Protein AF-A0AAU4AVX3-F1 (afdb_monomer)

Radius of gyration: 19.89 Å; Cα contacts (8 Å, |Δi|>4): 215; chains: 1; bounding box: 43×25×56 Å

Secondary structure (DSSP, 8-state):
-EEEEEETTS-EEEEE--TT-S----EEEE-GGGHHHHHHT--EEEEE--EEEEEE-TT--EEEEEET-EEEEE-TT-SSSGGGS-EEEE---SS-B-----HHHHHHHHHHHHHHHHHIIIIIHHHHHHHHHHHHHHH--

Solvent-accessible surface area (backbone atoms only — not comparable to full-atom values): 8028 Å² total; per-residue (Å²): 101,68,34,46,39,31,25,66,81,75,48,74,48,75,47,83,41,62,93,66,36,78,67,77,81,52,43,70,68,40,48,69,89,46,46,66,57,58,47,47,68,42,58,39,35,35,82,42,87,37,47,76,42,71,31,29,39,91,86,68,52,76,46,78,42,58,50,63,21,34,34,42,34,29,20,72,51,42,89,61,67,75,42,44,43,61,42,74,52,66,50,81,78,86,72,58,44,76,72,91,66,48,76,67,51,47,50,52,50,54,51,44,53,50,54,47,51,48,41,47,63,71,50,49,45,55,51,48,52,54,46,36,55,55,49,58,64,60,74,80,108

Mean predicted aligned error: 4.8 Å

Sequence (141 aa):
MNWTIATTAGREVTGHLPAWADSDPTATNVPLDQLPVALADISHRSYFDGQLVRVHNAASSATDERLLWGVLVCAPYAEDPHPRVPVVNVAIVDDYWITHLDPDGLTKLAAKLRAQADRLDQEIRPQLVAARENWAAHQNA

Structure (mmCIF, N/CA/C/O backbone):
data_AF-A0AAU4AVX3-F1
#
_entry.id   AF-A0AAU4AVX3-F1
#
loop_
_atom_site.group_PDB
_atom_site.id
_atom_site.type_symbol
_atom_site.label_atom_id
_atom_site.label_alt_id
_atom_site.label_comp_id
_atom_site.label_asym_id
_atom_site.label_entity_id
_atom_site.label_seq_id
_atom_site.pdbx_PDB_ins_code
_atom_site.Cartn_x
_atom_site.Cartn_y
_atom_site.Cartn_z
_atom_site.occupancy
_atom_site.B_iso_or_equiv
_atom_site.auth_seq_id
_atom_site.auth_comp_id
_atom_site.auth_asym_id
_atom_site.auth_atom_id
_atom_site.pdbx_PDB_model_num
ATOM 1 N N . MET A 1 1 ? 3.256 0.948 18.832 1.00 89.06 1 MET A N 1
ATOM 2 C CA . MET A 1 1 ? 2.445 2.170 19.027 1.00 89.06 1 MET A CA 1
ATOM 3 C C . MET A 1 1 ? 1.011 1.776 18.760 1.00 89.06 1 MET A C 1
ATOM 5 O O . MET A 1 1 ? 0.818 0.824 18.018 1.00 89.06 1 MET A O 1
ATOM 9 N N . ASN A 1 2 ? 0.041 2.458 19.357 1.00 94.75 2 ASN A N 1
ATOM 10 C CA . ASN A 1 2 ? -1.370 2.150 19.152 1.00 94.75 2 ASN A CA 1
ATOM 11 C C . ASN A 1 2 ? -2.087 3.406 18.672 1.00 94.75 2 ASN A C 1
ATOM 13 O O . ASN A 1 2 ? -1.714 4.504 19.080 1.00 94.75 2 ASN A O 1
ATOM 17 N N . TRP A 1 3 ? -3.104 3.218 17.843 1.00 96.69 3 TRP A N 1
ATOM 18 C CA . TRP A 1 3 ? -4.073 4.255 17.517 1.00 96.69 3 TRP A CA 1
ATOM 19 C C . TRP A 1 3 ? -5.282 4.147 18.451 1.00 96.69 3 TRP A C 1
ATOM 21 O O . TRP A 1 3 ? -5.553 3.071 18.997 1.00 96.69 3 TRP A O 1
ATOM 31 N N . THR A 1 4 ? -6.021 5.248 18.607 1.00 97.81 4 THR A N 1
ATOM 32 C CA . THR A 1 4 ? -7.239 5.302 19.433 1.00 97.81 4 THR A CA 1
ATOM 33 C C . THR A 1 4 ? -8.353 6.077 18.732 1.00 97.81 4 THR A C 1
ATOM 35 O O . THR A 1 4 ? -8.168 7.224 18.340 1.00 97.81 4 THR A O 1
ATOM 38 N N . ILE A 1 5 ? -9.546 5.491 18.634 1.00 98.00 5 ILE A N 1
ATOM 39 C CA . ILE A 1 5 ? -10.771 6.186 18.228 1.00 98.00 5 ILE A CA 1
ATOM 40 C C . ILE A 1 5 ? -11.661 6.380 19.455 1.00 98.00 5 ILE A C 1
ATOM 42 O O . ILE A 1 5 ? -12.174 5.412 20.016 1.00 98.00 5 ILE A O 1
ATOM 46 N N . ALA A 1 6 ? -11.872 7.636 19.849 1.00 98.12 6 ALA A N 1
ATOM 47 C CA . ALA A 1 6 ? -12.784 8.024 20.920 1.00 98.12 6 ALA A CA 1
ATOM 48 C C . ALA A 1 6 ? -14.117 8.530 20.348 1.00 98.12 6 ALA A C 1
ATOM 50 O O . ALA A 1 6 ? -14.162 9.430 19.503 1.00 98.12 6 ALA A O 1
ATOM 51 N N . THR A 1 7 ? -15.219 7.961 20.831 1.00 97.75 7 THR A N 1
ATOM 52 C CA . THR A 1 7 ? -16.574 8.289 20.379 1.00 97.75 7 THR A CA 1
ATOM 53 C C . THR A 1 7 ? -17.214 9.408 21.197 1.00 97.75 7 THR A C 1
ATOM 55 O O . THR A 1 7 ? -16.865 9.628 22.356 1.00 97.75 7 THR A O 1
ATOM 58 N N . THR A 1 8 ? -18.234 10.063 20.640 1.00 97.44 8 THR A N 1
ATOM 59 C CA . THR A 1 8 ? -19.048 11.065 21.358 1.00 97.44 8 THR A CA 1
ATOM 60 C C . THR A 1 8 ? -19.783 10.502 22.579 1.00 97.44 8 THR A C 1
ATOM 62 O O . THR A 1 8 ? -20.167 11.255 23.469 1.00 97.44 8 THR A O 1
ATOM 65 N N . ALA A 1 9 ? -19.958 9.179 22.648 1.00 95.88 9 ALA A N 1
ATOM 66 C CA . ALA A 1 9 ? -20.564 8.474 23.777 1.00 95.88 9 ALA A CA 1
ATOM 67 C C . ALA A 1 9 ? -19.546 8.068 24.864 1.00 95.88 9 ALA A C 1
ATOM 69 O O . ALA A 1 9 ? -19.898 7.320 25.776 1.00 95.88 9 ALA A O 1
ATOM 70 N N . GLY A 1 10 ? -18.283 8.500 24.755 1.00 94.56 10 GLY A N 1
ATOM 71 C CA . GLY A 1 10 ? -17.223 8.180 25.715 1.00 94.56 10 GLY A CA 1
ATOM 72 C C . GLY A 1 10 ? -16.658 6.760 25.599 1.00 94.56 10 GLY A C 1
ATOM 73 O O . GLY A 1 10 ? -15.956 6.316 26.502 1.00 94.56 10 GLY A O 1
ATOM 74 N N . ARG A 1 11 ? -16.959 6.022 24.518 1.00 95.25 11 ARG A N 1
ATOM 75 C CA . ARG A 1 11 ? -16.280 4.747 24.217 1.00 95.25 11 ARG A CA 1
ATOM 76 C C . ARG A 1 11 ? -14.973 4.994 23.489 1.00 95.25 11 ARG A C 1
ATOM 78 O O . ARG A 1 11 ? -14.946 5.839 22.597 1.00 95.25 11 ARG A O 1
ATOM 85 N N . GLU A 1 12 ? -13.973 4.180 23.786 1.00 97.12 12 GLU A N 1
ATOM 86 C CA . GLU A 1 12 ? -12.690 4.165 23.091 1.00 97.12 12 GLU A CA 1
ATOM 87 C C . GLU A 1 12 ? -12.449 2.792 22.464 1.00 97.12 12 GLU A C 1
ATOM 89 O O . GLU A 1 12 ? -12.726 1.758 23.075 1.00 97.12 12 GLU A O 1
ATOM 94 N N . VAL A 1 13 ? -11.944 2.792 21.234 1.00 96.62 13 VAL A N 1
ATOM 95 C CA . VAL A 1 13 ? -11.437 1.602 20.549 1.00 96.62 13 VAL A CA 1
ATOM 96 C C . VAL A 1 13 ? -9.983 1.853 20.210 1.00 96.62 13 VAL A C 1
ATOM 98 O O . VAL A 1 13 ? -9.648 2.913 19.690 1.00 96.62 13 VAL A O 1
ATOM 101 N N . THR A 1 14 ? -9.126 0.884 20.501 1.00 96.56 14 THR A N 1
ATOM 102 C CA . THR A 1 14 ? -7.696 0.967 20.223 1.00 96.56 14 THR A CA 1
ATOM 103 C C . THR A 1 14 ? -7.254 -0.192 19.350 1.00 96.56 14 THR A C 1
ATOM 105 O O . THR A 1 14 ? -7.878 -1.255 19.332 1.00 96.56 14 THR A O 1
ATOM 108 N N . GLY A 1 15 ? -6.158 0.009 18.631 1.00 94.62 15 GLY A N 1
ATOM 109 C CA . GLY A 1 15 ? -5.520 -1.050 17.866 1.00 94.62 15 GLY A CA 1
ATOM 110 C C . GLY A 1 15 ? -4.054 -0.755 17.610 1.00 94.62 15 GLY A C 1
ATOM 111 O O . GLY A 1 15 ? -3.561 0.344 17.864 1.00 94.62 15 GLY A O 1
ATOM 112 N N . HIS A 1 16 ? -3.344 -1.769 17.128 1.00 95.62 16 HIS A N 1
ATOM 113 C CA . HIS A 1 16 ? -1.928 -1.649 16.804 1.00 95.62 16 HIS A CA 1
ATOM 114 C C . HIS A 1 16 ? -1.721 -0.707 15.615 1.00 95.62 16 HIS A C 1
ATOM 116 O O . HIS A 1 16 ? -2.373 -0.862 14.583 1.00 95.62 16 HIS A O 1
ATOM 122 N N . LEU A 1 17 ? -0.787 0.235 15.754 1.00 96.19 17 LEU A N 1
ATOM 123 C CA . LEU A 1 17 ? -0.289 1.089 14.680 1.00 96.19 17 LEU A CA 1
ATOM 124 C C . LEU A 1 17 ? 1.098 0.579 14.254 1.00 96.19 17 LEU A C 1
ATOM 126 O O . LEU A 1 17 ? 2.081 0.783 14.983 1.00 96.19 17 LEU A O 1
ATOM 130 N N . PRO A 1 18 ? 1.206 -0.090 13.092 1.00 95.62 18 PRO A N 1
ATOM 131 C CA . PRO A 1 18 ? 2.489 -0.555 12.590 1.00 95.62 18 PRO A CA 1
ATOM 132 C C . PRO A 1 18 ? 3.427 0.614 12.281 1.00 95.62 18 PRO A C 1
ATOM 134 O O . PRO A 1 18 ? 3.007 1.623 11.726 1.00 95.62 18 PRO A O 1
ATOM 137 N N . ALA A 1 19 ? 4.722 0.462 12.564 1.00 94.88 19 ALA A N 1
ATOM 138 C CA . ALA A 1 19 ? 5.711 1.526 12.342 1.00 94.88 19 ALA A CA 1
ATOM 139 C C . ALA A 1 19 ? 5.906 1.906 10.860 1.00 94.88 19 ALA A C 1
ATOM 141 O O . ALA A 1 19 ? 6.449 2.964 10.564 1.00 94.88 19 ALA A O 1
ATOM 142 N N . TRP A 1 20 ? 5.494 1.032 9.939 1.00 95.06 20 TRP A N 1
ATOM 143 C CA . TRP A 1 20 ? 5.546 1.266 8.496 1.00 95.06 20 TRP A CA 1
ATOM 144 C C . TRP A 1 20 ? 4.307 1.992 7.955 1.00 95.06 20 TRP A C 1
ATOM 146 O O . TRP A 1 20 ? 4.299 2.339 6.775 1.00 95.06 20 TRP A O 1
ATOM 156 N N . ALA A 1 21 ? 3.268 2.188 8.777 1.00 96.38 21 ALA A N 1
ATOM 157 C CA . ALA A 1 21 ? 2.050 2.871 8.366 1.00 96.38 21 ALA A CA 1
ATOM 158 C C . ALA A 1 21 ? 2.332 4.353 8.078 1.00 96.38 21 ALA A C 1
ATOM 160 O O . ALA A 1 21 ? 2.951 5.052 8.877 1.00 96.38 21 ALA A O 1
ATOM 161 N N . ASP A 1 22 ? 1.848 4.830 6.938 1.00 94.94 22 ASP A N 1
ATOM 162 C CA . ASP A 1 22 ? 1.958 6.216 6.481 1.00 94.94 22 ASP A CA 1
ATOM 163 C C . ASP A 1 22 ? 1.007 7.187 7.199 1.00 94.94 22 ASP A C 1
ATOM 165 O O . ASP A 1 22 ? 1.149 8.404 7.073 1.00 94.94 22 ASP A O 1
ATOM 169 N N . SER A 1 23 ? 0.036 6.659 7.943 1.00 94.44 23 SER A N 1
ATOM 170 C CA . SER A 1 23 ? -1.026 7.422 8.587 1.00 94.44 23 SER A CA 1
ATOM 171 C C . SER A 1 23 ? -1.477 6.772 9.897 1.00 94.44 23 SER A C 1
ATOM 173 O O . SER A 1 23 ? -1.484 5.547 10.051 1.00 94.44 23 SER A O 1
ATOM 175 N N . ASP A 1 24 ? -1.850 7.625 10.851 1.00 96.44 24 ASP A N 1
ATOM 176 C CA . ASP A 1 24 ? -2.422 7.250 12.144 1.00 96.44 24 ASP A CA 1
ATOM 177 C C . ASP A 1 24 ? -3.938 7.516 12.102 1.00 96.44 24 ASP A C 1
ATOM 179 O O . ASP A 1 24 ? -4.336 8.667 11.905 1.00 96.44 24 ASP A O 1
ATOM 183 N N . PRO A 1 25 ? -4.796 6.491 12.268 1.00 96.62 25 PRO A N 1
ATOM 184 C CA . PRO A 1 25 ? -6.247 6.656 12.232 1.00 96.62 25 PRO A CA 1
ATOM 185 C C . PRO A 1 25 ? -6.842 7.193 13.547 1.00 96.62 25 PRO A C 1
ATOM 187 O O . PRO A 1 25 ? -8.062 7.188 13.711 1.00 96.62 25 PRO A O 1
ATOM 190 N N . THR A 1 26 ? -6.015 7.623 14.505 1.00 97.50 26 THR A N 1
ATOM 191 C CA . THR A 1 26 ? -6.472 8.193 15.777 1.00 97.50 26 THR A CA 1
ATOM 192 C C . THR A 1 26 ? -7.448 9.349 15.550 1.00 97.50 26 THR A C 1
ATOM 194 O O . THR A 1 26 ? -7.153 10.316 14.847 1.00 97.50 26 THR A O 1
ATOM 197 N N . ALA A 1 27 ? -8.616 9.266 16.184 1.00 97.19 27 ALA A N 1
ATOM 198 C CA . ALA A 1 27 ? -9.691 10.238 16.028 1.00 97.19 27 ALA A CA 1
ATOM 199 C C . ALA A 1 27 ? -10.455 10.435 17.340 1.00 97.19 27 ALA A C 1
ATOM 201 O O . ALA A 1 27 ? -10.564 9.531 18.166 1.00 97.19 27 ALA A O 1
ATOM 202 N N . THR A 1 28 ? -11.024 11.624 17.532 1.00 97.88 28 THR A N 1
ATOM 203 C CA . THR A 1 28 ? -11.871 11.939 18.690 1.00 97.88 28 THR A CA 1
ATOM 204 C C . THR A 1 28 ? -13.229 12.452 18.236 1.00 97.88 28 THR A C 1
ATOM 206 O O . THR A 1 28 ? -13.375 12.938 17.116 1.00 97.88 28 THR A O 1
ATOM 209 N N . ASN A 1 29 ? -14.228 12.355 19.116 1.00 97.00 29 ASN A N 1
ATOM 210 C CA . ASN A 1 29 ? -15.604 12.780 18.851 1.00 97.00 29 ASN A CA 1
ATOM 211 C C . ASN A 1 29 ? -16.248 12.083 17.642 1.00 97.00 29 ASN A C 1
ATOM 213 O O . ASN A 1 29 ? -17.096 12.667 16.968 1.00 97.00 29 ASN A O 1
ATOM 217 N N . VAL A 1 30 ? -15.885 10.824 17.381 1.00 97.38 30 VAL A N 1
ATOM 218 C CA . VAL A 1 30 ? -16.544 10.026 16.339 1.00 97.38 30 VAL A CA 1
ATOM 219 C C . VAL A 1 30 ? -17.964 9.677 16.807 1.00 97.38 30 VAL A C 1
ATOM 221 O O . VAL A 1 30 ? -18.121 9.117 17.897 1.00 97.38 30 VAL A O 1
ATOM 224 N N . PRO A 1 31 ? -19.028 10.005 16.053 1.00 98.06 31 PRO A N 1
ATOM 225 C CA . PRO A 1 31 ? -20.377 9.572 16.404 1.00 98.06 31 PRO A CA 1
ATOM 226 C C . PRO A 1 31 ? -20.430 8.049 16.570 1.00 98.06 31 PRO A C 1
ATOM 228 O O . PRO A 1 31 ? -19.829 7.314 15.789 1.00 98.06 31 PRO A O 1
ATOM 231 N N . LEU A 1 32 ? -21.112 7.558 17.609 1.00 96.31 32 LEU A N 1
ATOM 232 C CA . LEU A 1 32 ? -21.107 6.124 17.927 1.00 96.31 32 LEU A CA 1
ATOM 233 C C . LEU A 1 32 ? -21.622 5.257 16.762 1.00 96.31 32 LEU A C 1
ATOM 235 O O . LEU A 1 32 ? -21.132 4.151 16.557 1.00 96.31 32 LEU A O 1
ATOM 239 N N . ASP A 1 33 ? -22.580 5.767 15.994 1.00 97.25 33 ASP A N 1
ATOM 240 C CA . ASP A 1 33 ? -23.141 5.145 14.792 1.00 97.25 33 ASP A CA 1
ATOM 241 C C . ASP A 1 33 ? -22.176 5.141 13.593 1.00 97.25 33 ASP A C 1
ATOM 243 O O . ASP A 1 33 ? -22.309 4.298 12.711 1.00 97.25 33 ASP A O 1
ATOM 247 N N . GLN A 1 34 ? -21.173 6.022 13.587 1.00 97.31 34 GLN A N 1
ATOM 248 C CA . GLN A 1 34 ? -20.118 6.089 12.567 1.00 97.31 34 GLN A CA 1
ATOM 249 C C . GLN A 1 34 ? -18.888 5.244 12.915 1.00 97.31 34 GLN A C 1
ATOM 251 O O . GLN A 1 34 ? -18.035 5.025 12.058 1.00 97.31 34 GLN A O 1
ATOM 256 N N . LEU A 1 35 ? -18.785 4.733 14.147 1.00 96.06 35 LEU A N 1
ATOM 257 C CA . LEU A 1 35 ? -17.646 3.916 14.572 1.00 96.06 35 LEU A CA 1
ATOM 258 C C . LEU A 1 35 ? -17.390 2.706 13.646 1.00 96.06 35 LEU A C 1
ATOM 260 O O . LEU A 1 35 ? -16.232 2.496 13.296 1.00 96.06 35 LEU A O 1
ATOM 264 N N . PRO A 1 36 ? -18.397 1.929 13.191 1.00 95.38 36 PRO A N 1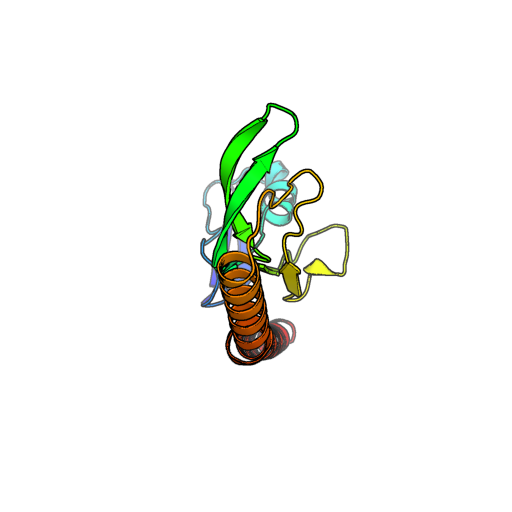
ATOM 265 C CA . PRO A 1 36 ? -18.147 0.819 12.269 1.00 95.38 36 PRO A CA 1
ATOM 266 C C . PRO A 1 36 ? -17.549 1.262 10.928 1.00 95.38 36 PRO A C 1
ATOM 268 O O . PRO A 1 36 ? -16.680 0.574 10.401 1.00 95.38 36 PRO A O 1
ATOM 271 N N . VAL A 1 37 ? -17.982 2.414 10.402 1.00 95.62 37 VAL A N 1
ATOM 272 C CA . VAL A 1 37 ? -17.450 2.991 9.156 1.00 95.62 37 VAL A CA 1
ATOM 273 C C . VAL A 1 37 ? -16.006 3.435 9.368 1.00 95.62 37 VAL A C 1
ATOM 275 O O . VAL A 1 37 ? -15.129 3.046 8.606 1.00 95.62 37 VAL A O 1
ATOM 278 N N . ALA A 1 38 ? -15.740 4.148 10.465 1.00 95.81 38 ALA A N 1
ATOM 279 C CA . ALA A 1 38 ? -14.393 4.586 10.816 1.00 95.81 38 ALA A CA 1
ATOM 280 C C . ALA A 1 38 ? -13.419 3.406 10.967 1.00 95.81 38 ALA A C 1
ATOM 282 O O . ALA A 1 38 ? -12.280 3.501 10.527 1.00 95.81 38 ALA A O 1
ATOM 283 N N . LEU A 1 39 ? -13.863 2.285 11.549 1.00 95.81 39 LEU A N 1
ATOM 284 C CA . LEU A 1 39 ? -13.060 1.063 11.626 1.00 95.81 39 LEU A CA 1
ATOM 285 C C . LEU A 1 39 ? -12.844 0.436 10.242 1.00 95.81 39 LEU A C 1
ATOM 287 O O . LEU A 1 39 ? -11.721 0.059 9.925 1.00 95.81 39 LEU A O 1
ATOM 291 N N . ALA A 1 40 ? -13.883 0.347 9.407 1.00 94.88 40 ALA A N 1
ATOM 292 C CA . ALA A 1 40 ? -13.776 -0.197 8.051 1.00 94.88 40 ALA A CA 1
ATOM 293 C C . ALA A 1 40 ? -12.795 0.593 7.161 1.00 94.88 40 ALA A C 1
ATOM 295 O O . ALA A 1 40 ? -12.120 -0.004 6.322 1.00 94.88 40 ALA A O 1
ATOM 296 N N . ASP A 1 41 ? -12.671 1.902 7.390 1.00 94.94 41 ASP A N 1
ATOM 297 C CA . ASP A 1 41 ? -11.745 2.782 6.671 1.00 94.94 41 ASP A CA 1
ATOM 298 C C . ASP A 1 41 ? -10.283 2.663 7.144 1.00 94.94 41 ASP A C 1
ATOM 300 O O . ASP A 1 41 ? -9.373 3.169 6.477 1.00 94.94 41 ASP A O 1
ATOM 304 N N . ILE A 1 42 ? -10.011 1.967 8.257 1.00 96.38 42 ILE A N 1
ATOM 305 C CA . ILE A 1 42 ? -8.635 1.745 8.716 1.00 96.38 42 ILE A CA 1
ATOM 306 C C . ILE A 1 42 ? -7.902 0.838 7.728 1.00 96.38 42 ILE A C 1
ATOM 308 O O . ILE A 1 42 ? -8.160 -0.362 7.601 1.00 96.38 42 ILE A O 1
ATOM 312 N N . SER A 1 43 ? -6.907 1.428 7.071 1.00 95.81 43 SER A N 1
ATOM 313 C CA . SER A 1 43 ? -5.987 0.760 6.164 1.00 95.81 43 SER A CA 1
ATOM 314 C C . SER A 1 43 ? -4.590 1.325 6.388 1.00 95.81 43 SER A C 1
ATOM 316 O O . SER A 1 43 ? -4.297 2.449 5.994 1.00 95.81 43 SER A O 1
ATOM 318 N N . HIS A 1 44 ? -3.719 0.546 7.021 1.00 97.38 44 HIS A N 1
ATOM 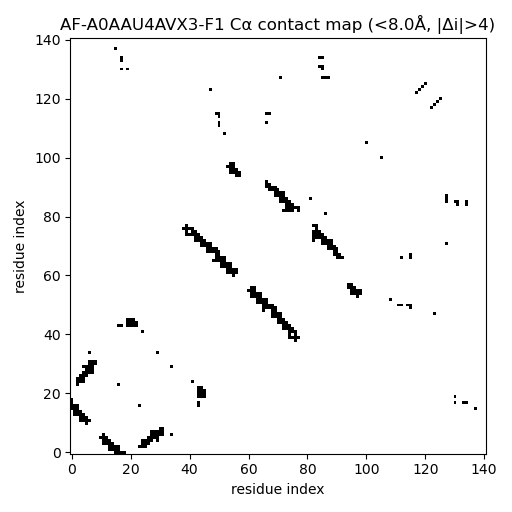319 C CA . HIS A 1 44 ? -2.312 0.902 7.168 1.00 97.38 44 HIS A CA 1
ATOM 320 C C . HIS A 1 44 ? -1.605 0.662 5.842 1.00 97.38 44 HIS A C 1
ATOM 322 O O . HIS A 1 44 ? -1.753 -0.423 5.268 1.00 97.38 44 HIS A O 1
ATOM 328 N N . ARG A 1 45 ? -0.842 1.645 5.355 1.00 97.00 45 ARG A N 1
ATOM 329 C CA . ARG A 1 45 ? -0.170 1.572 4.052 1.00 97.00 45 ARG A CA 1
ATOM 330 C C . ARG A 1 45 ? 1.278 2.035 4.126 1.00 97.00 45 ARG A C 1
ATOM 332 O O . ARG A 1 45 ? 1.618 2.879 4.942 1.00 97.00 45 ARG A O 1
ATOM 339 N N . SER A 1 46 ? 2.119 1.485 3.258 1.00 96.56 46 SER A N 1
ATOM 340 C CA . SER A 1 46 ? 3.461 1.991 2.966 1.00 96.56 46 SER A CA 1
ATOM 341 C C . SER A 1 46 ? 3.743 1.815 1.481 1.00 96.56 46 SER A C 1
ATOM 343 O O . SER A 1 46 ? 3.534 0.727 0.940 1.00 96.56 46 SER A O 1
ATOM 345 N N . TYR A 1 47 ? 4.188 2.871 0.809 1.00 94.75 47 TYR A N 1
ATOM 346 C CA . TYR A 1 47 ? 4.396 2.857 -0.637 1.00 94.75 47 TYR A CA 1
ATOM 347 C C . TYR A 1 47 ? 5.847 2.541 -0.991 1.00 94.75 47 TYR A C 1
ATOM 349 O O . TYR A 1 47 ? 6.781 3.101 -0.422 1.00 94.75 47 TYR A O 1
ATOM 357 N N . PHE A 1 48 ? 6.022 1.698 -2.004 1.00 92.81 48 PHE A N 1
ATOM 358 C CA . PHE A 1 48 ? 7.302 1.438 -2.644 1.00 92.81 48 PHE A CA 1
ATOM 359 C C . PHE A 1 48 ? 7.268 1.990 -4.059 1.00 92.81 48 PHE A C 1
ATOM 361 O O . PHE A 1 48 ? 6.479 1.539 -4.893 1.00 92.81 48 PHE A O 1
ATOM 368 N N . ASP A 1 49 ? 8.151 2.938 -4.353 1.00 87.50 49 ASP A N 1
ATOM 369 C CA . ASP A 1 49 ? 8.282 3.446 -5.714 1.00 87.50 49 ASP A CA 1
ATOM 370 C C . ASP A 1 49 ? 8.709 2.345 -6.704 1.00 87.50 49 ASP A C 1
ATOM 372 O O . ASP A 1 49 ? 9.381 1.369 -6.366 1.00 87.50 49 ASP A O 1
ATOM 376 N N . GLY A 1 50 ? 8.328 2.517 -7.965 1.00 83.88 50 GLY A N 1
ATOM 377 C CA . GLY A 1 50 ? 8.787 1.681 -9.074 1.00 83.88 50 GLY A CA 1
ATOM 378 C C . GLY A 1 50 ? 9.875 2.370 -9.892 1.00 83.88 50 GLY A C 1
ATOM 379 O O . GLY A 1 50 ? 10.165 3.555 -9.712 1.00 83.88 50 GLY A O 1
ATOM 380 N N . GLN A 1 51 ? 10.446 1.646 -10.850 1.00 86.56 51 GLN A N 1
ATOM 381 C CA . GLN A 1 51 ? 11.325 2.244 -11.854 1.00 86.56 51 GLN A CA 1
ATOM 382 C C . GLN A 1 51 ? 10.508 3.093 -12.833 1.00 86.56 51 GLN A C 1
ATOM 384 O O . GLN A 1 51 ? 9.581 2.585 -13.456 1.00 86.56 51 GLN A O 1
ATOM 389 N N . LEU A 1 52 ? 10.873 4.363 -13.024 1.00 89.31 52 LEU A N 1
ATOM 390 C CA . LEU A 1 52 ? 10.232 5.209 -14.035 1.00 89.31 52 LEU A CA 1
ATOM 391 C C . LEU A 1 52 ? 10.625 4.773 -15.450 1.00 89.31 52 LEU A C 1
ATOM 393 O O . LEU A 1 52 ? 11.818 4.592 -15.749 1.00 89.31 52 LEU A O 1
ATOM 397 N N . VAL A 1 53 ? 9.623 4.629 -16.314 1.00 87.25 53 VAL A N 1
ATOM 398 C CA . VAL A 1 53 ? 9.759 4.309 -17.735 1.00 87.25 53 VAL A CA 1
ATOM 399 C C . VAL A 1 53 ? 8.813 5.161 -18.563 1.00 87.25 53 VAL A C 1
ATOM 401 O O . VAL A 1 53 ? 7.669 5.399 -18.190 1.00 87.25 53 VAL A O 1
ATOM 404 N N . ARG A 1 54 ? 9.315 5.601 -19.718 1.00 88.50 54 ARG A N 1
ATOM 405 C CA . ARG A 1 54 ? 8.535 6.330 -20.709 1.00 88.50 54 ARG A CA 1
ATOM 406 C C . ARG A 1 54 ? 7.585 5.375 -21.426 1.00 88.50 54 ARG A C 1
ATOM 408 O O . ARG A 1 54 ? 8.038 4.406 -22.034 1.00 88.50 54 ARG A O 1
ATOM 415 N N . VAL A 1 55 ? 6.297 5.675 -21.389 1.00 87.44 55 VAL A N 1
ATOM 416 C CA . VAL A 1 55 ? 5.233 4.889 -22.021 1.00 87.44 55 VAL A CA 1
ATOM 417 C C . VAL A 1 55 ? 4.329 5.775 -22.875 1.00 87.44 55 VAL A C 1
ATOM 419 O O . VAL A 1 55 ? 4.366 7.001 -22.767 1.00 87.44 55 VAL A O 1
ATOM 422 N N . HIS A 1 56 ? 3.503 5.153 -23.713 1.00 84.38 56 HIS A N 1
ATOM 423 C CA . HIS A 1 56 ? 2.449 5.808 -24.489 1.00 84.38 56 HIS A CA 1
ATOM 424 C C . HIS A 1 56 ? 1.100 5.150 -24.183 1.00 84.38 56 HIS A C 1
ATOM 426 O O . HIS A 1 56 ? 1.016 3.920 -24.168 1.00 84.38 56 HIS A O 1
ATOM 432 N N . ASN A 1 57 ? 0.059 5.952 -23.940 1.00 81.81 57 ASN A N 1
ATOM 433 C CA . ASN A 1 57 ? -1.328 5.472 -23.825 1.00 81.81 57 ASN A CA 1
ATOM 434 C C . ASN A 1 57 ? -2.035 5.431 -25.189 1.00 81.81 57 ASN A C 1
ATOM 436 O O . ASN A 1 57 ? -1.510 5.892 -26.205 1.00 81.81 57 ASN A O 1
ATOM 440 N N . ALA A 1 58 ? -3.284 4.957 -25.187 1.00 76.06 58 ALA A N 1
ATOM 441 C CA . ALA A 1 58 ? -4.176 4.956 -26.347 1.00 76.06 58 ALA A CA 1
ATOM 442 C C . ALA A 1 58 ? -4.381 6.346 -26.990 1.00 76.06 58 ALA A C 1
ATOM 444 O O . ALA A 1 58 ? -4.608 6.439 -28.194 1.00 76.06 58 ALA A O 1
ATOM 445 N N . ALA A 1 59 ? -4.250 7.436 -26.225 1.00 78.38 59 ALA A N 1
ATOM 446 C CA . ALA A 1 59 ? -4.322 8.807 -26.738 1.00 78.38 59 ALA A CA 1
ATOM 447 C C . ALA A 1 59 ? -3.004 9.291 -27.382 1.00 78.38 59 ALA A C 1
ATOM 449 O O . ALA A 1 59 ? -2.896 10.452 -27.772 1.00 78.38 59 ALA A O 1
ATOM 450 N N . SER A 1 60 ? -2.004 8.409 -27.511 1.00 67.12 60 SER A N 1
ATOM 451 C CA . SER A 1 60 ? -0.663 8.685 -28.046 1.00 67.12 60 SER A CA 1
ATOM 452 C C . SER A 1 60 ? 0.121 9.759 -27.283 1.00 67.12 60 SER A C 1
ATOM 454 O O . SER A 1 60 ? 1.123 10.264 -27.794 1.00 67.12 60 SER A O 1
ATOM 456 N N . SER A 1 61 ? -0.285 10.109 -26.056 1.00 79.88 61 SER A N 1
ATOM 457 C CA . SER A 1 61 ? 0.509 11.004 -25.222 1.00 79.88 61 SER A CA 1
ATOM 458 C C . SER A 1 61 ? 1.584 10.204 -24.502 1.00 79.88 61 SER A C 1
ATOM 460 O O . SER A 1 61 ? 1.322 9.210 -23.821 1.00 79.88 61 SER A O 1
ATOM 462 N N . ALA A 1 62 ? 2.830 10.626 -24.695 1.00 84.00 62 ALA A N 1
ATOM 463 C CA . ALA A 1 62 ? 3.950 10.038 -23.995 1.00 84.00 62 ALA A CA 1
ATOM 464 C C . ALA A 1 62 ? 3.952 10.547 -22.540 1.00 84.00 62 ALA A C 1
ATOM 466 O O . ALA A 1 62 ? 3.902 11.761 -22.301 1.00 84.00 62 ALA A O 1
ATOM 467 N N . THR A 1 63 ? 4.040 9.635 -21.576 1.00 88.19 63 THR A N 1
ATOM 468 C CA . THR A 1 63 ? 4.073 9.924 -20.133 1.00 88.19 63 THR A CA 1
ATOM 469 C C . THR A 1 63 ? 5.099 9.036 -19.424 1.00 88.19 63 THR A C 1
ATOM 471 O O . THR A 1 63 ? 5.532 8.024 -19.977 1.00 88.19 63 THR A O 1
ATOM 474 N N . ASP A 1 64 ? 5.541 9.442 -18.236 1.00 88.56 64 ASP A N 1
ATOM 475 C CA . ASP A 1 64 ? 6.416 8.625 -17.396 1.00 88.56 64 ASP A CA 1
ATOM 476 C C . ASP A 1 64 ? 5.5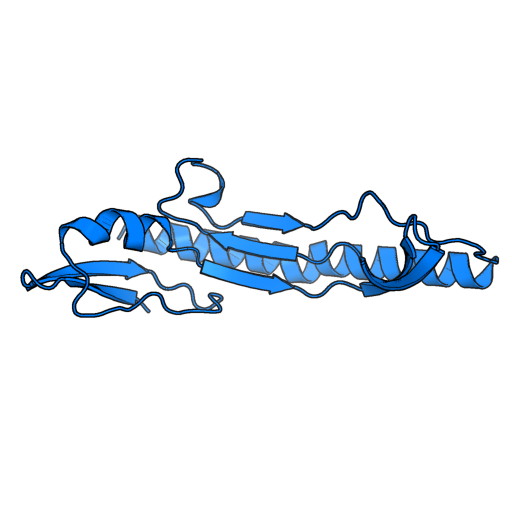55 7.848 -16.410 1.00 88.56 64 ASP A C 1
ATOM 478 O O . ASP A 1 64 ? 4.745 8.434 -15.697 1.00 88.56 64 ASP A O 1
ATOM 482 N N . GLU A 1 65 ? 5.748 6.535 -16.366 1.00 88.81 65 GLU A N 1
ATOM 483 C CA . GLU A 1 65 ? 5.020 5.645 -15.470 1.00 88.81 65 GLU A CA 1
ATOM 484 C C . GLU A 1 65 ? 5.966 4.806 -14.627 1.00 88.81 65 GLU A C 1
ATOM 486 O O . GLU A 1 65 ? 7.083 4.467 -15.032 1.00 88.81 65 GLU A O 1
ATOM 491 N N . ARG A 1 66 ? 5.509 4.461 -13.423 1.00 88.44 66 ARG A N 1
ATOM 492 C CA . ARG A 1 66 ? 6.256 3.595 -12.511 1.00 88.44 66 ARG A CA 1
ATOM 493 C C . ARG A 1 66 ? 5.986 2.137 -12.864 1.00 88.44 66 ARG A C 1
ATOM 495 O O . ARG A 1 66 ? 4.875 1.644 -12.692 1.00 88.44 66 ARG A O 1
ATOM 502 N N . LEU A 1 67 ? 7.015 1.419 -13.299 1.00 85.12 67 LEU A N 1
ATOM 503 C CA . LEU A 1 67 ? 6.939 -0.024 -13.493 1.00 85.12 67 LEU A CA 1
ATOM 504 C C . LEU A 1 67 ? 6.847 -0.742 -12.151 1.00 85.12 67 LEU A C 1
ATOM 506 O O . LEU A 1 67 ? 7.761 -0.625 -11.331 1.00 85.12 67 LEU A O 1
ATOM 510 N N . LEU A 1 68 ? 5.788 -1.540 -11.988 1.00 87.44 68 LEU A N 1
ATOM 511 C CA . LEU A 1 68 ? 5.630 -2.507 -10.897 1.00 87.44 68 LEU A CA 1
ATOM 512 C C . LEU A 1 68 ? 5.886 -1.894 -9.512 1.00 87.44 68 LEU A C 1
ATOM 514 O O . LEU A 1 68 ? 6.537 -2.510 -8.665 1.00 87.44 68 LEU A O 1
ATOM 518 N N . TRP A 1 69 ? 5.421 -0.660 -9.296 1.00 90.62 69 TRP A N 1
ATOM 519 C CA . TRP A 1 69 ? 5.431 -0.059 -7.965 1.00 90.62 69 TRP A CA 1
ATOM 520 C C . TRP A 1 69 ? 4.486 -0.829 -7.043 1.00 90.62 69 TRP A C 1
ATOM 522 O O . TRP A 1 69 ? 3.573 -1.520 -7.504 1.00 90.62 69 TRP A O 1
ATOM 532 N N . GLY A 1 70 ? 4.731 -0.747 -5.740 1.00 92.69 70 GLY A N 1
ATOM 533 C CA . GLY A 1 70 ? 4.029 -1.568 -4.765 1.00 92.69 70 GLY A CA 1
ATOM 534 C C . GLY A 1 70 ? 3.480 -0.773 -3.596 1.00 92.69 70 GLY A C 1
ATOM 535 O O . GLY A 1 70 ? 3.914 0.342 -3.313 1.00 92.69 70 GLY A O 1
ATOM 536 N N . VAL A 1 71 ? 2.546 -1.385 -2.882 1.00 96.38 71 VAL A N 1
ATOM 537 C CA . VAL A 1 71 ? 2.063 -0.896 -1.593 1.00 96.38 71 VAL A CA 1
ATOM 538 C C . VAL A 1 71 ? 1.980 -2.066 -0.618 1.00 96.38 71 VAL A C 1
ATOM 540 O O . VAL A 1 71 ? 1.325 -3.069 -0.902 1.00 96.38 71 VAL A O 1
ATOM 543 N N . LEU A 1 72 ? 2.666 -1.950 0.520 1.00 97.62 72 LEU A N 1
ATOM 544 C CA . LEU A 1 72 ? 2.413 -2.784 1.693 1.00 97.62 72 LEU A CA 1
ATOM 545 C C . LEU A 1 72 ? 1.124 -2.281 2.332 1.00 97.62 72 LEU A C 1
ATOM 547 O O . LEU A 1 72 ? 1.032 -1.100 2.655 1.00 97.62 72 LEU A O 1
ATOM 551 N N . VAL A 1 73 ? 0.138 -3.153 2.508 1.00 97.19 73 VAL A N 1
ATOM 552 C CA . VAL A 1 73 ? -1.164 -2.787 3.066 1.00 97.19 73 VAL A CA 1
ATOM 553 C C . VAL A 1 73 ? -1.635 -3.803 4.098 1.00 97.19 73 VAL A C 1
ATOM 555 O O . VAL A 1 73 ? -1.434 -5.006 3.941 1.00 97.19 73 VAL A O 1
ATOM 558 N N . CYS A 1 74 ? -2.280 -3.308 5.152 1.00 97.31 74 CYS A N 1
ATOM 559 C CA . CYS A 1 74 ? -3.069 -4.099 6.090 1.00 97.31 74 CYS A CA 1
ATOM 560 C C . CYS A 1 74 ? -4.373 -3.350 6.392 1.00 97.31 74 CYS A C 1
ATOM 562 O O . CYS A 1 74 ? -4.342 -2.223 6.884 1.00 97.31 74 CYS A O 1
ATOM 564 N N . ALA A 1 75 ? -5.510 -3.965 6.085 1.00 96.50 75 ALA A N 1
ATOM 565 C CA . ALA A 1 75 ? -6.851 -3.462 6.351 1.00 96.50 75 ALA A CA 1
ATOM 566 C C . ALA A 1 75 ? -7.553 -4.416 7.339 1.00 96.50 75 ALA A C 1
ATOM 568 O O . ALA A 1 75 ? -8.236 -5.350 6.911 1.00 96.50 75 ALA A O 1
ATOM 569 N N . PRO A 1 76 ? -7.361 -4.237 8.662 1.00 95.62 76 PRO A N 1
ATOM 570 C CA . PRO A 1 76 ? -7.807 -5.189 9.688 1.00 95.62 76 PRO A CA 1
ATOM 571 C C . PRO A 1 76 ? -9.315 -5.470 9.681 1.00 95.62 76 PRO A C 1
ATOM 573 O O . PRO A 1 76 ? -9.736 -6.554 10.084 1.00 95.62 76 PRO A O 1
ATOM 576 N N . TYR A 1 77 ? -10.113 -4.511 9.208 1.00 94.75 77 TYR A N 1
ATOM 577 C CA . TYR A 1 77 ? -11.576 -4.569 9.205 1.00 94.75 77 TYR A CA 1
ATOM 578 C C . TYR A 1 77 ? -12.177 -4.769 7.806 1.00 94.75 77 TYR A C 1
ATOM 580 O O . TYR A 1 77 ? -13.392 -4.681 7.652 1.00 94.75 77 TYR A O 1
ATOM 588 N N . ALA A 1 78 ? -11.354 -5.046 6.787 1.00 93.94 78 ALA A N 1
ATOM 589 C CA . ALA A 1 78 ? -11.842 -5.287 5.432 1.00 93.94 78 ALA A CA 1
ATOM 590 C C . ALA A 1 78 ? -12.800 -6.487 5.379 1.00 93.94 78 ALA A C 1
ATOM 592 O O . ALA A 1 78 ? -12.597 -7.485 6.072 1.00 93.94 78 ALA A O 1
ATOM 593 N N . GLU A 1 79 ? -13.827 -6.427 4.529 1.00 91.44 79 GLU A N 1
ATOM 594 C CA . GLU A 1 79 ? -14.740 -7.559 4.321 1.00 91.44 79 GLU A CA 1
ATOM 595 C C . GLU A 1 79 ? -13.983 -8.785 3.792 1.00 91.44 79 GLU A C 1
ATOM 597 O O . GLU A 1 79 ? -14.096 -9.872 4.362 1.00 91.44 79 GLU A O 1
ATOM 602 N N . ASP A 1 80 ? -13.129 -8.579 2.785 1.00 91.50 80 ASP A N 1
ATOM 603 C CA . ASP A 1 80 ? -12.168 -9.579 2.328 1.00 91.50 80 ASP A CA 1
ATOM 604 C C . ASP A 1 80 ? -11.158 -9.892 3.453 1.00 91.50 80 ASP A C 1
ATOM 606 O O . ASP A 1 80 ? -10.505 -8.978 3.970 1.00 91.50 80 ASP A O 1
ATOM 610 N N . PRO A 1 81 ? -11.001 -11.164 3.864 1.00 91.88 81 PRO A N 1
ATOM 611 C CA . PRO A 1 81 ? -10.039 -11.536 4.891 1.00 91.88 81 PRO A 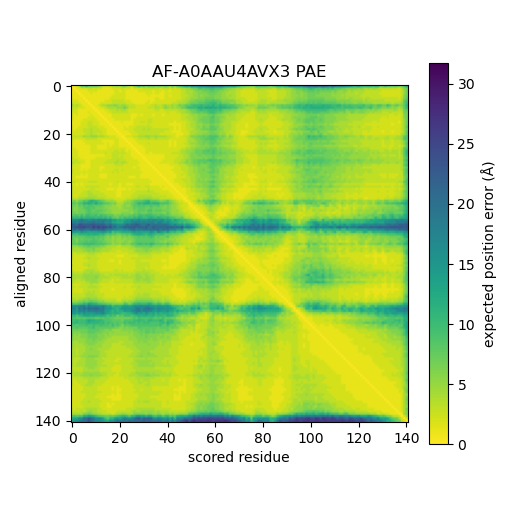CA 1
ATOM 612 C C . PRO A 1 81 ? -8.573 -11.423 4.453 1.00 91.88 81 PRO A C 1
ATOM 614 O O . PRO A 1 81 ? -7.709 -11.302 5.321 1.00 91.88 81 PRO A O 1
ATOM 617 N N . HIS A 1 82 ? -8.258 -11.459 3.154 1.00 91.88 82 HIS A N 1
ATOM 618 C CA . HIS A 1 82 ? -6.867 -11.458 2.682 1.00 91.88 82 HIS A CA 1
ATOM 619 C C . HIS A 1 82 ? -6.050 -10.233 3.135 1.00 91.88 82 HIS A C 1
ATOM 621 O O . HIS A 1 82 ? -4.958 -10.434 3.672 1.00 91.88 82 HIS A O 1
ATOM 627 N N . PRO A 1 83 ? -6.536 -8.982 3.001 1.00 93.50 83 PRO A N 1
ATOM 628 C CA . PRO A 1 83 ? -5.796 -7.806 3.453 1.00 93.50 83 PRO A CA 1
ATOM 629 C C . PRO A 1 83 ? -5.824 -7.594 4.974 1.00 93.50 83 PRO A C 1
ATOM 631 O O . PRO A 1 83 ? -5.212 -6.640 5.445 1.00 93.50 83 PRO A O 1
ATOM 634 N N . ARG A 1 84 ? -6.495 -8.442 5.772 1.00 95.25 84 ARG A N 1
ATOM 635 C CA . ARG A 1 84 ? -6.507 -8.309 7.249 1.00 95.25 84 ARG A CA 1
ATOM 636 C C . ARG A 1 84 ? -5.169 -8.654 7.905 1.00 95.25 84 ARG A C 1
ATOM 638 O O . ARG A 1 84 ? -4.985 -8.454 9.106 1.00 95.25 84 ARG A O 1
ATOM 645 N N . VAL A 1 85 ? -4.240 -9.188 7.121 1.00 96.12 85 VAL A N 1
ATOM 646 C CA . VAL A 1 85 ? -2.827 -9.328 7.462 1.00 96.12 85 VAL A CA 1
ATOM 647 C C . VAL A 1 85 ? -2.000 -8.537 6.449 1.00 96.12 85 VAL A C 1
ATOM 649 O O . VAL A 1 85 ? -2.459 -8.351 5.323 1.00 96.12 85 VAL A O 1
ATOM 652 N N . PRO A 1 86 ? -0.779 -8.094 6.799 1.00 97.75 86 PRO A N 1
ATOM 653 C CA . PRO A 1 86 ? 0.062 -7.367 5.862 1.00 97.75 86 PRO A CA 1
ATOM 654 C C . PRO A 1 86 ? 0.300 -8.161 4.574 1.00 97.75 86 PRO A C 1
ATOM 656 O O . PRO A 1 86 ? 0.723 -9.323 4.616 1.00 97.75 86 PRO A O 1
ATOM 659 N N . VAL A 1 87 ? 0.039 -7.512 3.443 1.00 97.38 87 VAL A N 1
ATOM 660 C CA . VAL A 1 87 ? 0.246 -8.014 2.079 1.00 97.38 87 VAL A CA 1
ATOM 661 C C . VAL A 1 87 ? 0.872 -6.924 1.215 1.00 97.38 87 VAL A C 1
ATOM 663 O O . VAL A 1 87 ? 0.764 -5.742 1.529 1.00 97.38 87 VAL A O 1
ATOM 666 N N . VAL A 1 88 ? 1.520 -7.307 0.114 1.00 97.06 88 VAL A N 1
ATOM 667 C CA . VAL A 1 88 ? 2.011 -6.354 -0.889 1.00 97.06 88 VAL A CA 1
ATOM 668 C C . VAL A 1 88 ? 1.169 -6.484 -2.147 1.00 97.06 88 VAL A C 1
ATOM 670 O O . VAL A 1 88 ? 1.120 -7.555 -2.748 1.00 97.06 88 VAL A O 1
ATOM 673 N N . ASN A 1 89 ? 0.561 -5.378 -2.564 1.00 94.75 89 ASN A N 1
ATOM 674 C CA . ASN A 1 89 ? -0.057 -5.257 -3.878 1.00 94.75 89 ASN A CA 1
ATOM 675 C C . ASN A 1 89 ? 0.952 -4.617 -4.832 1.00 94.75 89 ASN A C 1
ATOM 677 O O . ASN A 1 89 ? 1.614 -3.648 -4.463 1.00 94.75 89 ASN A O 1
ATOM 681 N N . VAL A 1 90 ? 1.061 -5.144 -6.051 1.00 92.00 90 VAL A N 1
ATOM 682 C CA . VAL A 1 90 ? 1.944 -4.618 -7.101 1.00 92.00 90 VAL A CA 1
ATOM 683 C C . VAL A 1 90 ? 1.083 -4.111 -8.246 1.00 92.00 90 VAL A C 1
ATOM 685 O O . VAL A 1 90 ? 0.230 -4.838 -8.753 1.00 92.00 90 VAL A O 1
ATOM 688 N N . ALA A 1 91 ? 1.301 -2.865 -8.651 1.00 89.19 91 ALA A N 1
ATOM 689 C CA . ALA A 1 91 ? 0.584 -2.268 -9.762 1.00 89.19 91 ALA A CA 1
ATOM 690 C C . ALA A 1 91 ? 1.123 -2.800 -11.096 1.00 89.19 91 ALA A C 1
ATOM 692 O O . ALA A 1 91 ? 2.306 -2.654 -11.410 1.00 89.19 91 ALA A O 1
ATOM 693 N N . ILE A 1 92 ? 0.238 -3.384 -11.898 1.00 82.06 92 ILE A N 1
ATOM 694 C CA . ILE A 1 92 ? 0.488 -3.722 -13.301 1.00 82.06 92 ILE A CA 1
ATOM 695 C C . ILE A 1 92 ? -0.303 -2.716 -14.130 1.00 82.06 92 ILE A C 1
ATOM 697 O O . ILE A 1 92 ? -1.459 -2.449 -13.803 1.00 82.06 92 ILE A O 1
ATOM 701 N N . VAL A 1 93 ? 0.307 -2.141 -15.168 1.00 77.56 93 VAL A N 1
ATOM 702 C CA . VAL A 1 93 ? -0.395 -1.191 -16.034 1.00 77.56 93 VAL A CA 1
ATOM 703 C C . VAL A 1 93 ? -0.738 -1.837 -17.368 1.00 77.56 93 VAL A C 1
ATOM 705 O O . VAL A 1 93 ? 0.164 -2.237 -18.097 1.00 77.56 93 VAL A O 1
ATOM 708 N N . ASP A 1 94 ? -2.037 -1.962 -17.640 1.00 69.00 94 ASP A N 1
ATOM 709 C CA . ASP A 1 94 ? -2.590 -2.750 -18.753 1.00 69.00 94 ASP A CA 1
ATOM 710 C C . ASP A 1 94 ? -2.598 -1.973 -20.091 1.00 69.00 94 ASP A C 1
ATOM 712 O O . ASP A 1 94 ? -2.295 -2.521 -21.145 1.00 69.00 94 ASP A O 1
ATOM 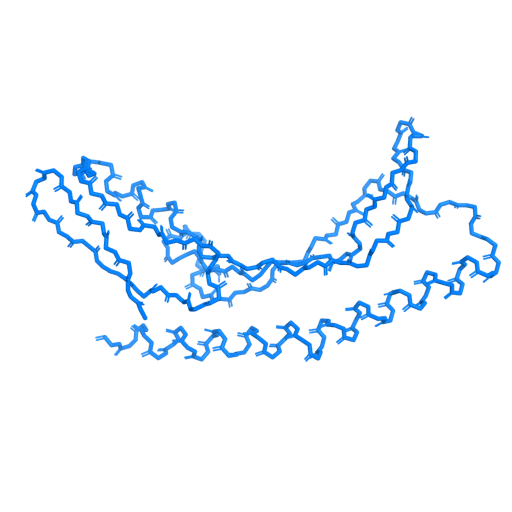716 N N . ASP A 1 95 ? -2.827 -0.654 -20.054 1.00 79.12 95 ASP A N 1
ATOM 717 C CA . ASP A 1 95 ? -3.105 0.159 -21.256 1.00 79.12 95 ASP A CA 1
ATOM 718 C C . ASP A 1 95 ? -1.890 0.898 -21.858 1.00 79.12 95 ASP A C 1
ATOM 720 O O . ASP A 1 95 ? -2.042 1.784 -22.711 1.00 79.12 95 ASP A O 1
ATOM 724 N N . TYR A 1 96 ? -0.669 0.580 -21.420 1.00 82.00 96 TYR A N 1
ATOM 725 C CA . TYR A 1 96 ? 0.540 1.301 -21.827 1.00 82.00 96 TYR A CA 1
ATOM 726 C C . TYR A 1 96 ? 1.485 0.468 -22.684 1.00 82.00 96 TYR A C 1
ATOM 728 O O . TYR A 1 96 ? 1.850 -0.656 -22.347 1.00 82.00 96 TYR A O 1
ATOM 736 N N . TRP A 1 97 ? 1.989 1.096 -23.747 1.00 82.88 97 TRP A N 1
ATOM 737 C CA . TRP A 1 97 ? 3.017 0.520 -24.606 1.00 82.88 97 TRP A CA 1
ATOM 738 C C . TRP A 1 97 ? 4.338 1.270 -24.464 1.00 82.88 97 TRP A C 1
ATOM 740 O O . TRP A 1 97 ? 4.392 2.503 -24.501 1.00 82.88 97 TRP A O 1
ATOM 750 N N . ILE A 1 98 ? 5.431 0.513 -24.380 1.00 86.56 98 ILE A N 1
ATOM 751 C CA . ILE A 1 98 ? 6.779 1.041 -24.596 1.00 86.56 98 ILE A CA 1
ATOM 752 C C . ILE A 1 98 ? 7.109 0.801 -26.067 1.00 86.56 98 ILE A C 1
ATOM 754 O O . ILE A 1 98 ? 7.409 -0.317 -26.483 1.00 86.56 98 ILE A O 1
ATOM 758 N N . THR A 1 99 ? 6.984 1.846 -26.875 1.00 87.94 99 THR A N 1
ATOM 759 C CA . THR A 1 99 ? 7.144 1.780 -28.330 1.00 87.94 99 THR A CA 1
ATOM 760 C C . THR A 1 99 ? 8.530 2.256 -28.762 1.00 87.94 99 THR A C 1
ATOM 762 O O . THR A 1 99 ? 9.242 2.918 -28.009 1.00 87.94 99 THR A O 1
ATOM 765 N N . HIS A 1 100 ? 8.913 1.916 -29.997 1.00 90.38 100 HIS A N 1
ATOM 766 C CA . HIS A 1 100 ? 10.134 2.406 -30.654 1.00 90.38 100 HIS A CA 1
ATOM 767 C C . HIS A 1 100 ? 11.451 2.109 -29.909 1.00 90.38 100 HIS A C 1
ATOM 769 O O . HIS A 1 100 ? 12.393 2.895 -29.979 1.00 90.38 100 HIS A O 1
ATOM 775 N N . LEU A 1 101 ? 11.540 0.970 -29.213 1.00 93.62 101 LEU A N 1
ATOM 776 C CA . LEU A 1 101 ? 12.789 0.529 -28.591 1.00 93.62 101 LEU A CA 1
ATOM 777 C C . LEU A 1 101 ? 13.786 0.060 -29.655 1.00 93.62 101 LEU A C 1
ATOM 779 O O . LEU A 1 101 ? 13.568 -0.947 -30.327 1.00 93.62 101 LEU A O 1
ATOM 783 N N . ASP A 1 102 ? 14.899 0.774 -29.766 1.00 95.38 102 ASP A N 1
ATOM 784 C CA . ASP A 1 102 ? 16.106 0.280 -30.421 1.00 95.38 102 ASP A CA 1
ATOM 785 C C . ASP A 1 102 ? 16.853 -0.720 -29.495 1.00 95.38 102 ASP A C 1
ATOM 787 O O . ASP A 1 102 ? 16.424 -0.954 -28.354 1.00 95.38 102 ASP A O 1
ATOM 791 N N . PRO A 1 103 ? 17.950 -1.363 -29.945 1.00 98.19 103 PRO A N 1
ATOM 792 C CA . PRO A 1 103 ? 18.686 -2.322 -29.113 1.00 98.19 103 PRO A CA 1
ATOM 793 C C . PRO A 1 103 ? 19.169 -1.754 -27.767 1.00 98.19 103 PRO A C 1
ATOM 795 O O . PRO A 1 103 ? 19.130 -2.450 -26.745 1.00 98.19 103 PRO A O 1
ATOM 798 N N . ASP A 1 104 ? 19.573 -0.484 -27.734 1.00 97.62 104 ASP A N 1
ATOM 799 C CA . ASP A 1 104 ? 20.030 0.184 -26.513 1.00 97.62 104 ASP A CA 1
ATOM 800 C C . ASP A 1 104 ? 18.861 0.470 -25.561 1.00 97.62 104 ASP A C 1
ATOM 802 O O . ASP A 1 104 ? 18.960 0.259 -24.349 1.00 97.62 104 ASP A O 1
ATOM 806 N N . GLY A 1 105 ? 17.727 0.920 -26.096 1.00 95.25 105 GLY A N 1
ATOM 807 C CA . GLY A 1 105 ? 16.482 1.150 -25.376 1.00 95.25 105 GLY A CA 1
ATOM 808 C C . GLY A 1 105 ? 15.940 -0.135 -24.762 1.00 95.25 105 GLY A C 1
ATOM 809 O O . GLY A 1 105 ? 15.590 -0.151 -23.580 1.00 95.25 105 GLY A O 1
ATOM 810 N N . LEU A 1 106 ? 15.946 -1.235 -25.520 1.00 96.62 106 LEU A N 1
ATOM 811 C CA . LEU A 1 106 ? 15.558 -2.549 -25.012 1.00 96.62 106 LEU A CA 1
ATOM 812 C C . LEU A 1 106 ? 16.501 -3.021 -23.896 1.00 96.62 106 LEU A C 1
ATOM 814 O O . LEU A 1 106 ? 16.042 -3.528 -22.871 1.00 96.62 106 LEU A O 1
ATOM 818 N N . THR A 1 107 ? 17.809 -2.790 -24.042 1.00 97.81 107 THR A N 1
ATOM 819 C CA . THR A 1 107 ? 18.804 -3.104 -23.004 1.00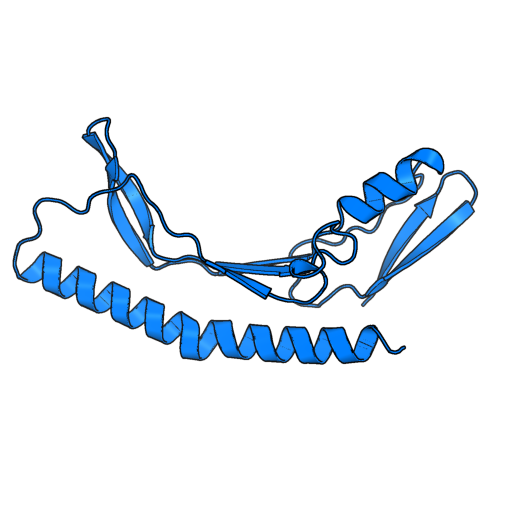 97.81 107 THR A CA 1
ATOM 820 C C . THR A 1 107 ? 18.547 -2.314 -21.717 1.00 97.81 107 THR A C 1
ATOM 822 O O . THR A 1 107 ? 18.558 -2.886 -20.623 1.00 97.81 107 THR A O 1
ATOM 825 N N . LYS A 1 108 ? 18.243 -1.014 -21.826 1.00 95.19 108 LYS A N 1
ATOM 826 C CA . LYS A 1 108 ? 17.896 -0.155 -20.680 1.00 95.19 108 LYS A CA 1
ATOM 827 C C . LYS A 1 108 ? 16.601 -0.594 -19.999 1.00 95.19 108 LYS A C 1
ATOM 829 O O . LYS A 1 108 ? 16.551 -0.627 -18.770 1.00 95.19 108 LYS A O 1
ATOM 834 N N . LEU A 1 109 ? 15.572 -0.962 -20.767 1.00 94.94 109 LEU A N 1
ATOM 835 C CA . LEU A 1 109 ? 14.326 -1.495 -20.211 1.00 94.94 109 LEU A CA 1
ATOM 836 C C . LEU A 1 109 ? 14.578 -2.803 -19.451 1.00 94.94 109 LEU A C 1
ATOM 838 O O . LEU A 1 109 ? 14.150 -2.940 -18.307 1.00 94.94 109 LEU A O 1
ATOM 842 N N . ALA A 1 110 ? 15.330 -3.734 -20.043 1.00 96.12 110 ALA A N 1
ATOM 843 C CA . ALA A 1 110 ? 15.681 -4.991 -19.390 1.00 96.12 110 ALA A CA 1
ATOM 844 C C . ALA A 1 110 ? 16.465 -4.765 -18.084 1.00 96.12 110 ALA A C 1
ATOM 846 O O . ALA A 1 110 ? 16.222 -5.451 -17.093 1.00 96.12 110 ALA A O 1
ATOM 847 N N . ALA A 1 111 ? 17.381 -3.793 -18.050 1.00 96.12 111 ALA A N 1
ATOM 848 C CA . ALA A 1 111 ? 18.092 -3.419 -16.828 1.00 96.12 111 ALA A CA 1
ATOM 849 C C . ALA A 1 111 ? 17.145 -2.877 -15.742 1.00 96.12 111 ALA A C 1
ATOM 851 O O . ALA A 1 111 ? 17.257 -3.281 -14.587 1.00 96.12 111 ALA A O 1
ATOM 852 N N . LYS A 1 112 ? 16.172 -2.030 -16.104 1.00 94.44 112 LYS A N 1
ATOM 853 C CA . LYS A 1 112 ? 15.159 -1.516 -15.165 1.00 94.44 112 LYS A CA 1
ATOM 854 C C . LYS A 1 112 ? 14.265 -2.622 -14.610 1.00 94.44 112 LYS A C 1
ATOM 856 O O . LYS A 1 112 ? 13.999 -2.636 -13.414 1.00 94.44 112 LYS A O 1
ATOM 861 N N . LEU A 1 113 ? 13.839 -3.563 -15.451 1.00 94.19 113 LEU A N 1
ATOM 862 C CA . LEU A 1 113 ? 13.041 -4.709 -15.008 1.00 94.19 113 LEU A CA 1
ATOM 863 C C . LEU A 1 113 ? 13.818 -5.595 -14.028 1.00 94.19 113 LEU A C 1
ATOM 865 O O . LEU A 1 113 ? 13.260 -5.992 -13.010 1.00 94.19 113 LEU A O 1
ATOM 869 N N . ARG A 1 114 ? 15.111 -5.848 -14.282 1.00 96.12 114 ARG A N 1
ATOM 870 C CA . ARG A 1 114 ? 15.973 -6.573 -13.331 1.00 96.12 114 ARG A CA 1
ATOM 871 C C . ARG A 1 114 ? 16.119 -5.820 -12.014 1.00 96.12 114 ARG A C 1
ATOM 873 O O . ARG A 1 114 ? 15.861 -6.403 -10.974 1.00 96.12 114 ARG A O 1
ATOM 880 N N . ALA A 1 115 ? 16.414 -4.521 -12.061 1.00 93.88 115 ALA A N 1
ATOM 881 C CA . ALA A 1 115 ? 16.518 -3.704 -10.853 1.00 93.88 115 ALA A CA 1
ATOM 882 C C . ALA A 1 115 ? 15.212 -3.694 -10.034 1.00 93.88 115 ALA A C 1
ATOM 884 O O . ALA A 1 115 ? 15.251 -3.718 -8.807 1.00 93.88 115 ALA A O 1
ATOM 885 N N . GLN A 1 116 ? 14.049 -3.691 -10.695 1.00 94.19 116 GLN A N 1
ATOM 886 C CA . GLN A 1 116 ? 12.759 -3.769 -10.006 1.00 94.19 116 GLN A CA 1
ATOM 887 C C . GLN A 1 116 ? 12.497 -5.160 -9.413 1.00 94.19 116 GLN A C 1
ATOM 889 O O . GLN A 1 116 ? 11.968 -5.257 -8.308 1.00 94.19 116 GLN A O 1
ATOM 894 N N . ALA A 1 117 ? 12.896 -6.231 -10.104 1.00 94.31 117 ALA A N 1
ATOM 895 C CA . ALA A 1 117 ? 12.844 -7.587 -9.560 1.00 94.31 117 ALA A CA 1
ATOM 896 C C . ALA A 1 117 ? 13.763 -7.743 -8.336 1.00 94.31 117 ALA A C 1
ATOM 898 O O . ALA A 1 117 ? 13.327 -8.270 -7.313 1.00 94.31 117 ALA A O 1
ATOM 899 N N . ASP A 1 118 ? 14.987 -7.212 -8.400 1.00 96.06 118 ASP A N 1
ATOM 900 C CA . ASP A 1 118 ? 15.923 -7.198 -7.272 1.00 96.06 118 ASP A CA 1
ATOM 901 C C . ASP A 1 118 ? 15.328 -6.431 -6.085 1.00 96.06 118 ASP A C 1
ATOM 903 O O . ASP A 1 118 ? 15.386 -6.901 -4.951 1.00 96.06 118 ASP A O 1
ATOM 907 N N . ARG A 1 119 ? 14.670 -5.292 -6.335 1.00 94.31 119 ARG A N 1
ATOM 908 C CA . ARG A 1 119 ? 13.986 -4.516 -5.293 1.00 94.31 119 ARG A CA 1
ATOM 909 C C . ARG A 1 119 ? 12.844 -5.296 -4.634 1.00 94.31 119 ARG A C 1
ATOM 911 O O . ARG A 1 119 ? 12.712 -5.280 -3.408 1.00 94.31 119 ARG A O 1
ATOM 918 N N . LEU A 1 120 ? 12.032 -6.001 -5.422 1.00 94.38 120 LEU A N 1
ATOM 919 C CA . LEU A 1 120 ? 10.969 -6.861 -4.893 1.00 94.38 120 LEU A CA 1
ATOM 920 C C . LEU A 1 120 ? 11.538 -7.946 -3.964 1.00 94.38 120 LEU A C 1
ATOM 922 O O . LEU A 1 120 ? 10.982 -8.189 -2.892 1.00 94.38 120 LEU A O 1
ATOM 926 N N . ASP A 1 121 ? 12.659 -8.562 -4.345 1.00 96.75 121 ASP A N 1
ATOM 927 C CA . ASP A 1 121 ? 13.263 -9.678 -3.611 1.00 96.75 121 ASP A CA 1
ATOM 928 C C . ASP A 1 121 ? 14.056 -9.250 -2.365 1.00 96.75 121 ASP A C 1
ATOM 930 O O . ASP A 1 121 ? 13.955 -9.897 -1.315 1.00 96.75 121 ASP A O 1
ATOM 934 N N . GLN A 1 122 ? 14.831 -8.170 -2.484 1.00 96.19 122 GLN A N 1
ATOM 93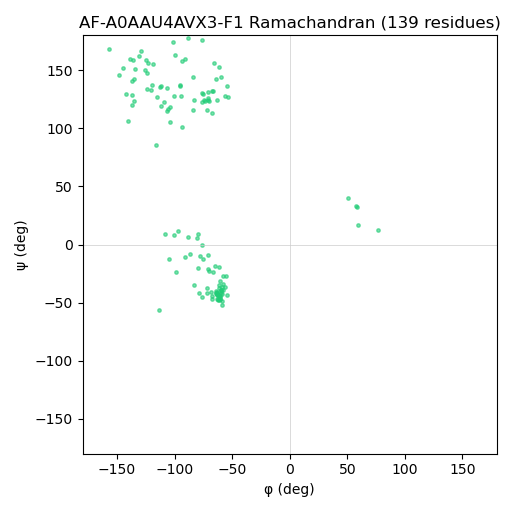5 C CA . GLN A 1 122 ? 15.833 -7.755 -1.497 1.00 96.19 122 GLN A CA 1
ATOM 936 C C . GLN A 1 122 ? 15.348 -6.653 -0.551 1.00 96.19 122 GLN A C 1
ATOM 938 O O . GLN A 1 122 ? 15.874 -6.536 0.552 1.00 96.19 122 GLN A O 1
ATOM 943 N N . GLU A 1 123 ? 14.351 -5.857 -0.944 1.00 94.62 123 GLU A N 1
ATOM 944 C CA . GLU A 1 123 ? 13.828 -4.756 -0.124 1.00 94.62 123 GLU A CA 1
ATOM 945 C C . GLU A 1 123 ? 12.389 -5.031 0.322 1.00 94.62 123 GLU A C 1
ATOM 947 O O . GLU A 1 123 ? 12.099 -5.058 1.519 1.00 94.62 123 GLU A O 1
ATOM 952 N N . ILE A 1 124 ? 11.486 -5.277 -0.629 1.00 95.56 124 ILE A N 1
ATOM 953 C CA . ILE A 1 124 ? 10.044 -5.316 -0.353 1.00 95.56 124 ILE A CA 1
ATOM 954 C C . ILE A 1 124 ? 9.645 -6.615 0.356 1.00 95.56 124 ILE A C 1
ATOM 956 O O . ILE A 1 124 ? 8.928 -6.577 1.358 1.00 95.56 124 ILE A O 1
ATOM 960 N N . ARG A 1 125 ? 10.130 -7.776 -0.108 1.00 97.12 125 ARG A N 1
ATOM 961 C CA . ARG A 1 125 ? 9.828 -9.067 0.533 1.00 97.12 125 ARG A CA 1
ATOM 962 C C . ARG A 1 125 ? 10.306 -9.125 1.995 1.00 97.12 125 ARG A C 1
ATOM 964 O O . ARG A 1 125 ? 9.494 -9.522 2.830 1.00 97.12 125 ARG A O 1
ATOM 971 N N . PRO A 1 126 ? 11.542 -8.724 2.360 1.00 97.81 126 PRO A N 1
ATOM 972 C CA . PRO A 1 126 ? 11.956 -8.684 3.765 1.00 97.81 126 PRO A CA 1
ATOM 973 C C . PRO A 1 126 ? 11.093 -7.760 4.627 1.00 97.81 126 PRO A C 1
ATOM 975 O O . PRO A 1 126 ? 10.729 -8.134 5.741 1.00 97.81 126 PRO A O 1
ATOM 978 N N . GLN A 1 127 ? 10.701 -6.591 4.109 1.00 97.38 127 GLN A N 1
ATOM 979 C CA . GLN A 1 127 ? 9.802 -5.683 4.828 1.00 97.38 127 GLN A CA 1
ATOM 980 C C . GLN A 1 127 ? 8.414 -6.290 5.046 1.00 97.38 127 GLN A C 1
ATOM 982 O O . GLN A 1 127 ? 7.863 -6.168 6.138 1.00 97.38 127 GLN A O 1
ATOM 987 N N . LEU A 1 128 ? 7.868 -7.000 4.054 1.00 98.06 128 LEU A N 1
ATOM 988 C CA . LEU A 1 128 ? 6.618 -7.744 4.210 1.00 98.06 128 LEU A CA 1
ATOM 989 C C . LEU A 1 128 ? 6.735 -8.825 5.293 1.00 98.06 128 LEU A C 1
ATOM 991 O O . LEU A 1 128 ? 5.835 -8.955 6.120 1.00 98.06 128 LEU A O 1
ATOM 995 N N . VAL A 1 129 ? 7.830 -9.591 5.313 1.00 98.25 129 VAL A N 1
ATOM 996 C CA . VAL A 1 129 ? 8.063 -10.614 6.347 1.00 98.25 129 VAL A CA 1
ATOM 997 C C . VAL A 1 129 ? 8.076 -9.973 7.735 1.00 98.25 129 VAL A C 1
ATOM 999 O O . VAL A 1 129 ? 7.277 -10.363 8.586 1.00 98.25 129 VAL A O 1
ATOM 1002 N N . ALA A 1 130 ? 8.879 -8.923 7.929 1.00 97.25 130 ALA A N 1
ATOM 1003 C CA . ALA A 1 130 ? 8.951 -8.196 9.196 1.00 97.25 130 ALA A CA 1
ATOM 1004 C C . ALA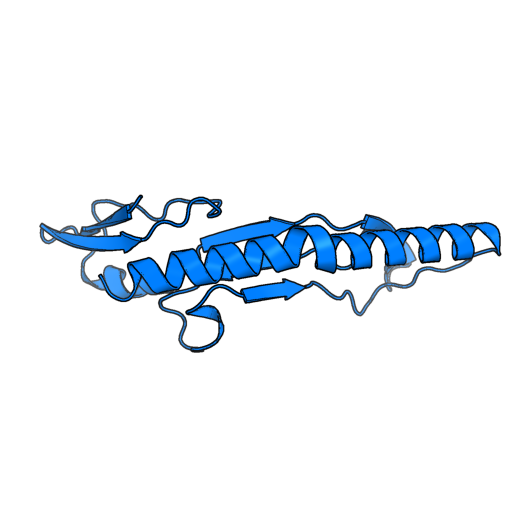 A 1 130 ? 7.594 -7.592 9.604 1.00 97.25 130 ALA A C 1
ATOM 1006 O O . ALA A 1 130 ? 7.212 -7.633 10.774 1.00 97.25 130 ALA A O 1
ATOM 1007 N N . ALA A 1 131 ? 6.828 -7.066 8.643 1.00 97.12 131 ALA A N 1
ATOM 1008 C CA . ALA A 1 131 ? 5.491 -6.542 8.890 1.00 97.12 131 ALA A CA 1
ATOM 1009 C C . ALA A 1 131 ? 4.529 -7.633 9.378 1.00 97.12 131 ALA A C 1
ATOM 1011 O O . ALA A 1 131 ? 3.772 -7.393 10.319 1.00 97.12 131 ALA A O 1
ATOM 1012 N N . ARG A 1 132 ? 4.565 -8.832 8.782 1.00 97.25 132 ARG A N 1
ATOM 1013 C CA . ARG A 1 132 ? 3.712 -9.960 9.194 1.00 97.25 132 ARG A CA 1
ATOM 1014 C C . ARG A 1 132 ? 4.098 -10.502 10.564 1.00 97.25 132 ARG A C 1
ATOM 1016 O O . ARG A 1 132 ? 3.206 -10.777 11.360 1.00 97.25 132 ARG A O 1
ATOM 1023 N N . GLU A 1 133 ? 5.390 -10.608 10.858 1.00 96.56 133 GLU A N 1
ATOM 1024 C CA . GLU A 1 133 ? 5.882 -10.995 12.187 1.00 96.56 133 GLU A CA 1
ATOM 1025 C C . GLU A 1 133 ? 5.438 -9.988 13.253 1.00 96.56 133 GLU A C 1
ATOM 1027 O O . GLU A 1 133 ? 4.873 -10.367 14.280 1.00 96.56 133 GLU A O 1
ATOM 1032 N N . ASN A 1 134 ? 5.615 -8.692 12.975 1.00 94.94 134 ASN A N 1
ATOM 1033 C CA . ASN A 1 134 ? 5.170 -7.626 13.864 1.00 94.94 134 ASN A CA 1
ATOM 1034 C C . ASN A 1 134 ? 3.651 -7.668 14.084 1.00 94.94 134 ASN A C 1
ATOM 1036 O O . ASN A 1 134 ? 3.200 -7.573 15.222 1.00 94.94 134 ASN A O 1
ATOM 1040 N N . TRP A 1 135 ? 2.867 -7.850 13.021 1.00 95.19 135 TRP A N 1
ATOM 1041 C CA . TRP A 1 135 ? 1.410 -7.928 13.102 1.00 95.19 135 TRP A CA 1
ATOM 1042 C C . TRP A 1 135 ? 0.938 -9.127 13.929 1.00 95.19 135 TRP A C 1
ATOM 1044 O O . TRP A 1 135 ? 0.123 -8.973 14.837 1.00 95.19 135 TRP A O 1
ATOM 1054 N N . ALA A 1 136 ? 1.498 -10.313 13.676 1.00 94.12 136 ALA A N 1
ATOM 1055 C CA . ALA A 1 136 ? 1.160 -11.532 14.406 1.00 94.12 136 ALA A CA 1
ATOM 1056 C C . ALA A 1 136 ? 1.470 -11.426 15.910 1.00 94.12 136 ALA A C 1
ATOM 1058 O O . ALA A 1 136 ? 0.710 -11.940 16.730 1.00 94.12 136 ALA A O 1
ATOM 1059 N N . ALA A 1 137 ? 2.544 -10.722 16.284 1.00 93.75 137 ALA A N 1
ATOM 1060 C CA . ALA A 1 137 ? 2.897 -10.491 17.684 1.00 93.75 137 ALA A CA 1
ATOM 1061 C C . ALA A 1 137 ? 1.888 -9.601 18.439 1.00 93.75 137 ALA A C 1
ATOM 1063 O O . ALA A 1 137 ? 1.799 -9.706 19.658 1.00 93.75 137 ALA A O 1
ATOM 1064 N N . HIS A 1 138 ? 1.126 -8.755 17.735 1.00 89.50 138 HIS A N 1
ATOM 1065 C CA . HIS A 1 138 ? 0.162 -7.821 18.338 1.00 89.50 138 HIS A CA 1
ATOM 1066 C C . HIS A 1 138 ? -1.301 -8.264 18.179 1.00 89.50 138 HIS A C 1
ATOM 1068 O O . HIS A 1 138 ? -2.168 -7.710 18.839 1.00 89.50 138 HIS A O 1
ATOM 1074 N N . GLN A 1 139 ? -1.592 -9.260 17.333 1.00 76.19 139 GLN A N 1
ATOM 1075 C CA . GLN A 1 139 ? -2.933 -9.861 17.230 1.00 76.19 139 GLN A CA 1
ATOM 1076 C C . GLN A 1 139 ? -3.232 -10.888 18.335 1.00 76.19 139 GLN A C 1
ATOM 1078 O O . GLN A 1 139 ? -4.394 -11.194 18.581 1.00 76.19 139 GLN A O 1
ATOM 1083 N N . ASN A 1 140 ? -2.195 -11.427 18.983 1.00 50.97 140 ASN A N 1
ATOM 1084 C CA . ASN A 1 140 ? -2.306 -12.410 20.070 1.00 50.97 140 ASN A CA 1
ATOM 1085 C C . ASN A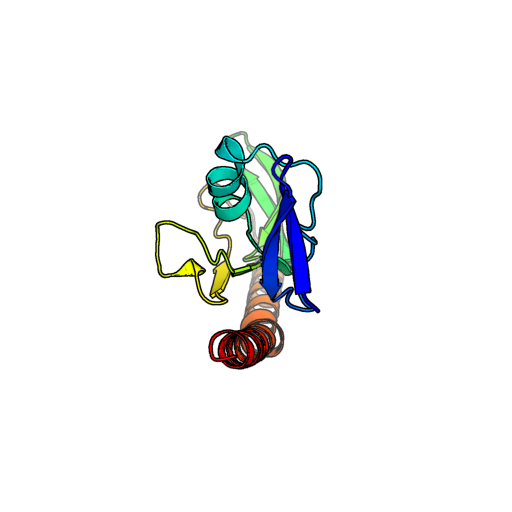 1 140 ? -2.136 -11.791 21.473 1.00 50.97 140 ASN A C 1
ATOM 1087 O O . ASN A 1 140 ? -1.990 -12.534 22.445 1.00 50.97 140 ASN A O 1
ATOM 1091 N N . ALA A 1 141 ? -2.088 -10.460 21.564 1.00 43.94 141 ALA A N 1
ATOM 1092 C CA . ALA A 1 141 ? -1.951 -9.692 22.802 1.00 43.94 141 ALA A CA 1
ATOM 1093 C C . ALA A 1 141 ? -3.291 -9.045 23.169 1.00 43.94 141 ALA A C 1
ATOM 1095 O O . ALA A 1 141 ? -3.592 -8.994 24.382 1.00 43.94 141 ALA A O 1
#

Foldseek 3Di:
DKAWEAALVGDIDIADDDPQFPDGLHYYHHHPVCVLVSLQPDKGKHWFFADWDWWAFPVRDIDIDGAFIKMFIARCNHPDCPSVATDIDTDDDDGIDDPDDDPVNVVVVVVRVVVRVCCVVPPVVVVSVVRRVVRVVRVVD

pLDDT: mean 92.32, std 8.0, range [43.94, 98.25]

Nearest PDB structures (foldseek):
  7pjh-assembly1_B  TM=5.211E-01  e=3.102E+00  Homo sapiens
  7w5a-assembly1_A  TM=4.167E-01  e=2.285E+00  Homo sapiens
  4ilh-assembly1_A  TM=3.901E-01  e=3.297E+00  Saccharomyces cerevisiae S288C
  8ro1-assembly1_A  TM=3.750E-01  e=3.505E+00  Caenorhabditis elegans
  8ph9-assembly1_J  TM=1.867E-01  e=5.057E+00  Escherichia coli